Protein AF-A0A2T6B5C2-F1 (afdb_monomer_lite)

pLDDT: mean 83.32, std 17.22, range [39.81, 97.19]

Secondary structure (DSSP, 8-state):
-THHHHH-B-HHHHHHHHHHTT----HHHHHHHHHHHT--EEETTEEEB-HHHHHHHHHHHHHHHSTT----GGGG----

Foldseek 3Di:
DCCQVVFKDFLVVVQVVCVVVVHHDDSVRVVVLCVVQVQWDDDPPTIIHGPVSVVSSVVVVVLVPDPPPDPPVPPPDDDD

Organism: NCBI:txid1267769

Radius of gyration: 14.55 Å; chains: 1; bounding box: 35×31×36 Å

Sequence (80 aa):
MDQIVEGGRTPEGWCQLMAEQGIHLSARTLRQKARQYGAFYAMGQAMFLLPSHVEVILKFEAARRAPGYRRNPSATRSAH

Structure (mmCIF, N/CA/C/O backbone):
data_AF-A0A2T6B5C2-F1
#
_entry.id   AF-A0A2T6B5C2-F1
#
loop_
_atom_site.group_PDB
_atom_site.id
_atom_site.type_symbol
_atom_site.label_atom_id
_atom_site.label_alt_id
_atom_site.label_comp_id
_atom_site.label_asym_id
_atom_site.label_entity_id
_atom_site.label_seq_id
_atom_site.pdbx_PDB_ins_code
_atom_site.Cartn_x
_atom_site.Cartn_y
_atom_site.Cartn_z
_atom_site.occupancy
_atom_site.B_iso_or_equiv
_atom_site.auth_seq_id
_atom_site.auth_comp_id
_atom_site.auth_asym_id
_atom_site.auth_atom_id
_atom_site.pdbx_PDB_model_num
ATOM 1 N N . MET A 1 1 ? -2.434 -0.833 -21.520 1.00 47.69 1 MET A N 1
ATOM 2 C CA . MET A 1 1 ? -1.354 -0.236 -20.701 1.00 47.69 1 MET A CA 1
ATOM 3 C C . MET A 1 1 ? -1.840 0.957 -19.865 1.00 47.69 1 MET A C 1
ATOM 5 O O . MET A 1 1 ? -1.075 1.404 -19.024 1.00 47.69 1 MET A O 1
ATOM 9 N N . ASP A 1 2 ? -3.107 1.387 -19.983 1.00 54.41 2 ASP A N 1
ATOM 10 C CA . ASP A 1 2 ? -3.666 2.540 -19.240 1.00 54.41 2 ASP A CA 1
ATOM 11 C C . ASP A 1 2 ? -3.948 2.299 -17.745 1.00 54.41 2 ASP A C 1
ATOM 13 O O . ASP A 1 2 ? -3.915 3.228 -16.942 1.00 54.41 2 ASP A O 1
ATOM 17 N N . GLN A 1 3 ? -4.129 1.042 -17.322 1.00 58.69 3 GLN A N 1
ATOM 18 C CA . GLN A 1 3 ? -4.520 0.716 -15.938 1.00 58.69 3 GLN A CA 1
ATOM 19 C C . GLN A 1 3 ? -3.486 1.118 -14.871 1.00 58.69 3 GLN A C 1
ATOM 21 O O . GLN A 1 3 ? -3.840 1.275 -13.702 1.00 58.69 3 GLN A O 1
ATOM 26 N N . ILE A 1 4 ? -2.209 1.283 -15.241 1.00 60.75 4 ILE A N 1
ATOM 27 C CA . ILE A 1 4 ? -1.157 1.643 -14.277 1.00 60.75 4 ILE A CA 1
ATOM 28 C C . ILE A 1 4 ? -1.272 3.112 -13.858 1.00 60.75 4 ILE A C 1
ATOM 30 O O . ILE A 1 4 ? -1.081 3.429 -12.683 1.00 60.75 4 ILE A O 1
ATOM 34 N N . VAL A 1 5 ? -1.590 3.993 -14.809 1.00 62.03 5 VAL A N 1
ATOM 35 C CA . VAL A 1 5 ? -1.665 5.441 -14.578 1.00 62.03 5 VAL A CA 1
ATOM 36 C C . VAL A 1 5 ? -3.004 5.817 -13.944 1.00 62.03 5 VAL A C 1
ATOM 38 O O . VAL A 1 5 ? -3.030 6.649 -13.044 1.00 62.03 5 VAL A O 1
ATOM 41 N N . GLU A 1 6 ? -4.096 5.162 -14.34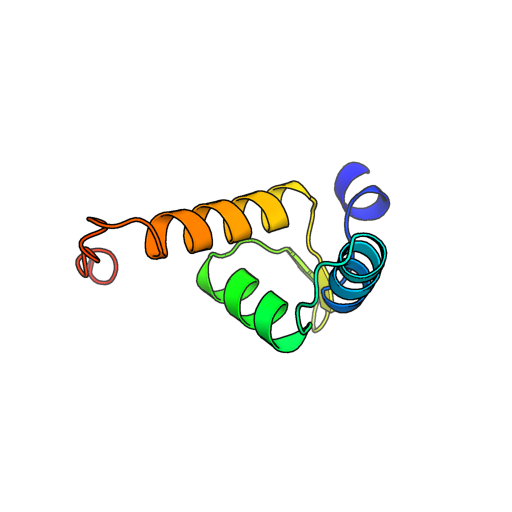3 1.00 69.00 6 GLU A N 1
ATOM 42 C CA . GLU A 1 6 ? -5.432 5.446 -13.802 1.00 69.00 6 GLU A CA 1
ATOM 43 C C . GLU A 1 6 ? -5.660 4.843 -12.408 1.00 69.00 6 GLU A C 1
ATOM 45 O O . GLU A 1 6 ? -6.333 5.441 -11.568 1.00 69.00 6 GLU A O 1
ATOM 50 N N . GLY A 1 7 ? -5.100 3.658 -12.138 1.00 78.25 7 GLY A N 1
ATOM 51 C CA . GLY A 1 7 ? -5.335 2.927 -10.888 1.00 78.25 7 GLY A CA 1
ATOM 52 C C . GLY A 1 7 ? -4.238 3.077 -9.836 1.00 78.25 7 GLY A C 1
ATOM 53 O O . GLY A 1 7 ? -4.447 2.743 -8.668 1.00 78.25 7 GLY A O 1
ATOM 54 N N . GLY A 1 8 ? -3.050 3.532 -10.229 1.00 88.12 8 GLY A N 1
ATOM 55 C CA . GLY A 1 8 ? -1.906 3.611 -9.336 1.00 88.12 8 GLY A CA 1
ATOM 56 C C . GLY A 1 8 ? -1.870 4.882 -8.495 1.00 88.12 8 GLY A C 1
ATOM 57 O O . GLY A 1 8 ? -2.248 5.963 -8.937 1.00 88.12 8 GLY A O 1
ATOM 58 N N . ARG A 1 9 ? -1.373 4.763 -7.262 1.00 94.44 9 ARG A N 1
ATOM 59 C CA . ARG A 1 9 ? -1.125 5.904 -6.370 1.00 94.44 9 ARG A CA 1
ATOM 60 C C . ARG A 1 9 ? 0.229 5.772 -5.691 1.00 94.44 9 ARG A C 1
ATOM 62 O O . ARG A 1 9 ? 0.750 4.669 -5.504 1.00 94.44 9 ARG A O 1
ATOM 69 N N . THR A 1 10 ? 0.790 6.901 -5.277 1.00 95.12 10 THR A N 1
ATOM 70 C CA . THR A 1 10 ? 1.966 6.923 -4.402 1.00 95.12 10 THR A CA 1
ATOM 71 C C . THR A 1 10 ? 1.622 6.353 -3.018 1.00 95.12 10 THR A C 1
ATOM 73 O O . THR A 1 10 ? 0.445 6.296 -2.648 1.00 95.12 10 THR A O 1
ATOM 76 N N . PRO A 1 11 ? 2.621 5.946 -2.213 1.00 96.19 11 PRO A N 1
ATOM 77 C CA . PRO A 1 11 ? 2.393 5.539 -0.829 1.00 96.19 11 PRO A CA 1
ATOM 78 C C . PRO A 1 11 ? 1.621 6.582 -0.009 1.00 96.19 11 PRO A C 1
ATOM 80 O O . PRO A 1 11 ? 0.719 6.217 0.733 1.00 96.19 11 PRO A O 1
ATOM 83 N N . GLU A 1 12 ? 1.924 7.870 -0.177 1.00 96.56 12 GLU A N 1
ATOM 84 C CA . GLU A 1 12 ? 1.178 8.977 0.433 1.00 96.56 12 GLU A CA 1
ATOM 85 C C . GLU A 1 12 ? -0.293 8.976 0.016 1.00 96.56 12 GLU A C 1
ATOM 87 O O . GLU A 1 12 ? -1.170 9.065 0.872 1.00 96.56 12 GLU A O 1
ATOM 92 N N . GLY A 1 13 ? -0.562 8.836 -1.286 1.00 95.56 13 GLY A N 1
ATOM 93 C CA . GLY A 1 13 ? -1.925 8.827 -1.812 1.00 95.56 13 GLY A CA 1
ATOM 94 C C . GLY A 1 13 ? -2.747 7.652 -1.282 1.00 95.56 13 GLY A C 1
ATOM 95 O O . GLY A 1 13 ? -3.930 7.808 -0.992 1.00 95.56 13 GLY A O 1
ATOM 96 N N . TRP A 1 14 ? -2.120 6.490 -1.093 1.00 95.50 14 TRP A N 1
ATOM 97 C CA . TRP A 1 14 ? -2.761 5.353 -0.431 1.00 95.50 14 TRP A CA 1
ATOM 98 C C . TRP A 1 14 ? -3.016 5.600 1.050 1.00 95.50 14 TRP A C 1
ATOM 100 O O . TRP A 1 14 ? -4.096 5.277 1.529 1.00 95.50 14 TRP A O 1
ATOM 110 N N . CYS A 1 15 ? -2.060 6.188 1.770 1.00 95.19 15 CYS A N 1
ATOM 111 C CA . CYS A 1 15 ? -2.251 6.545 3.174 1.00 95.19 15 CYS A CA 1
ATOM 112 C C . CYS A 1 15 ? -3.415 7.522 3.361 1.00 95.19 15 CYS A C 1
ATOM 114 O O . CYS A 1 15 ? -4.196 7.347 4.289 1.00 95.19 15 CYS A O 1
ATOM 116 N N . GLN A 1 16 ? -3.558 8.508 2.473 1.00 95.75 16 GLN A N 1
ATOM 117 C CA . GLN A 1 16 ? -4.684 9.440 2.499 1.00 95.75 16 GLN A CA 1
ATOM 118 C C . GLN A 1 16 ? -6.017 8.720 2.249 1.00 95.75 16 GLN A C 1
ATOM 120 O O . GLN A 1 16 ? -6.929 8.837 3.062 1.00 95.75 16 GLN A O 1
ATOM 125 N N . LEU A 1 17 ? -6.101 7.907 1.190 1.00 93.69 17 LEU A N 1
ATOM 126 C CA . LEU A 1 17 ? -7.309 7.141 0.859 1.00 93.69 17 LEU A CA 1
ATOM 127 C C . LEU A 1 17 ? -7.705 6.168 1.981 1.00 93.69 17 LEU A C 1
ATOM 129 O O . LEU A 1 17 ? -8.877 6.002 2.296 1.00 93.69 17 LEU A O 1
ATOM 133 N N . MET A 1 18 ? -6.726 5.522 2.612 1.00 93.06 18 MET A N 1
ATOM 134 C CA . MET A 1 18 ? -6.952 4.639 3.755 1.00 93.06 18 MET A CA 1
ATOM 135 C C . MET A 1 18 ? -7.412 5.411 4.995 1.00 93.06 18 MET A C 1
ATOM 137 O O . MET A 1 18 ? -8.296 4.939 5.708 1.00 93.06 18 MET A O 1
ATOM 141 N N . ALA A 1 19 ? -6.861 6.602 5.235 1.00 94.69 19 ALA A N 1
ATOM 142 C CA . ALA A 1 19 ? -7.254 7.444 6.359 1.00 94.69 19 ALA A CA 1
ATOM 143 C C . ALA A 1 19 ? -8.716 7.905 6.253 1.00 94.69 19 ALA A C 1
ATOM 145 O O . ALA A 1 19 ? -9.403 7.937 7.270 1.00 94.69 19 ALA A O 1
ATOM 146 N N . GLU A 1 20 ? -9.217 8.171 5.041 1.00 94.44 20 GLU A N 1
ATOM 147 C CA . GLU A 1 20 ? -10.642 8.457 4.788 1.00 94.44 20 GLU A CA 1
ATOM 148 C C . GLU A 1 20 ? -11.562 7.296 5.208 1.00 94.44 20 GLU A C 1
ATOM 150 O O . GLU A 1 20 ? -12.720 7.512 5.550 1.00 94.44 20 GLU A O 1
ATOM 155 N N . GLN A 1 21 ? -11.037 6.069 5.236 1.00 92.06 21 GLN A N 1
ATOM 156 C CA . GLN A 1 21 ? -11.732 4.857 5.683 1.00 92.06 21 GLN A CA 1
ATOM 157 C C . GLN A 1 21 ? -11.402 4.485 7.145 1.00 92.06 21 GLN A C 1
ATOM 159 O O . GLN A 1 21 ? -11.706 3.379 7.589 1.00 92.06 21 GLN A O 1
ATOM 164 N N . GLY A 1 22 ? -10.740 5.373 7.898 1.00 92.81 22 GLY A N 1
ATOM 165 C CA . GLY A 1 22 ? -10.334 5.142 9.292 1.00 92.81 22 GLY A CA 1
ATOM 166 C C . GLY A 1 22 ? -9.106 4.237 9.469 1.00 92.81 22 GLY A C 1
ATOM 167 O O . GLY A 1 22 ? -8.788 3.827 10.586 1.00 92.81 22 GLY A O 1
ATOM 168 N N . ILE A 1 23 ? -8.393 3.909 8.388 1.00 92.00 23 ILE A N 1
ATOM 169 C CA . ILE A 1 23 ? -7.193 3.067 8.420 1.00 92.00 23 ILE A CA 1
ATOM 170 C C . ILE A 1 23 ? -5.953 3.966 8.465 1.00 92.00 23 ILE A C 1
ATOM 172 O O . ILE A 1 23 ? -5.535 4.548 7.465 1.00 92.00 23 ILE A O 1
ATOM 176 N N . HIS A 1 24 ? -5.316 4.047 9.633 1.00 91.56 24 HIS A N 1
ATOM 177 C CA . HIS A 1 24 ? -4.117 4.862 9.826 1.00 91.56 24 HIS A CA 1
ATOM 178 C C . HIS A 1 24 ? -2.836 4.051 9.601 1.00 91.56 24 HIS A C 1
ATOM 180 O O . HIS A 1 24 ? -2.420 3.251 10.440 1.00 91.56 24 HIS A O 1
ATOM 186 N N . LEU A 1 25 ? -2.175 4.292 8.467 1.00 90.69 25 LEU A N 1
ATOM 187 C CA . LEU A 1 25 ? -0.881 3.704 8.120 1.00 90.69 25 LEU A CA 1
ATOM 188 C C . LEU A 1 25 ? 0.084 4.799 7.666 1.00 90.69 25 LEU A C 1
ATOM 190 O O . LEU A 1 25 ? -0.292 5.680 6.900 1.00 90.69 25 LEU A O 1
ATOM 194 N N . SER A 1 26 ? 1.350 4.728 8.088 1.00 95.56 26 SER A N 1
ATOM 195 C CA . SER A 1 26 ? 2.367 5.667 7.600 1.00 95.56 26 SER A CA 1
ATOM 196 C C . SER A 1 26 ? 2.880 5.279 6.209 1.00 95.56 26 SER A C 1
ATOM 198 O O . SER A 1 26 ? 3.117 4.099 5.924 1.00 95.56 26 SER A O 1
ATOM 200 N N . ALA A 1 27 ? 3.169 6.276 5.368 1.00 96.44 27 ALA A N 1
ATOM 201 C CA . ALA A 1 27 ? 3.753 6.050 4.045 1.00 96.44 27 ALA A CA 1
ATOM 202 C C . ALA A 1 27 ? 5.126 5.361 4.131 1.00 96.44 27 ALA A C 1
ATOM 204 O O . ALA A 1 27 ? 5.500 4.581 3.255 1.00 96.44 27 ALA A O 1
ATOM 205 N N . ARG A 1 28 ? 5.889 5.604 5.209 1.00 97.00 28 ARG A N 1
ATOM 206 C CA . ARG A 1 28 ? 7.144 4.891 5.498 1.00 97.00 28 ARG A CA 1
ATOM 207 C C . ARG A 1 28 ? 6.901 3.391 5.658 1.00 97.00 28 ARG A C 1
ATOM 209 O O . ARG A 1 28 ? 7.609 2.601 5.034 1.00 97.00 28 ARG A O 1
ATOM 216 N N . THR A 1 29 ? 5.911 3.007 6.463 1.00 95.38 29 THR A N 1
ATOM 217 C CA . THR A 1 29 ? 5.548 1.599 6.663 1.00 95.38 29 THR A CA 1
ATOM 218 C C . THR A 1 29 ? 5.118 0.980 5.342 1.00 95.38 29 THR A C 1
ATOM 220 O O . THR A 1 29 ? 5.631 -0.072 4.970 1.00 95.38 29 THR A O 1
ATOM 223 N N . LEU A 1 30 ? 4.249 1.658 4.592 1.00 95.69 30 LEU A N 1
ATOM 224 C CA . LEU A 1 30 ? 3.752 1.150 3.319 1.00 95.69 30 LEU A CA 1
ATOM 225 C C . LEU A 1 30 ? 4.887 0.926 2.306 1.00 95.69 30 LEU A C 1
ATOM 227 O O . LEU A 1 30 ? 4.993 -0.156 1.737 1.00 95.69 30 LEU A O 1
ATOM 231 N N . ARG A 1 31 ? 5.817 1.881 2.172 1.00 96.62 31 ARG A N 1
ATOM 232 C CA . ARG A 1 31 ? 7.040 1.720 1.362 1.00 96.62 31 ARG A CA 1
ATOM 233 C C . ARG A 1 31 ? 7.890 0.535 1.794 1.00 96.62 31 ARG A C 1
ATOM 235 O O . ARG A 1 31 ? 8.410 -0.189 0.948 1.00 96.62 31 ARG A O 1
ATOM 242 N N . GLN A 1 32 ? 8.096 0.373 3.100 1.00 97.19 32 GLN A N 1
ATOM 243 C CA . GLN A 1 32 ? 8.904 -0.721 3.629 1.00 97.19 32 GLN A CA 1
ATOM 244 C C . GLN A 1 32 ? 8.273 -2.068 3.271 1.00 97.19 32 GLN A C 1
ATOM 246 O O . GLN A 1 32 ? 8.979 -2.951 2.795 1.00 97.19 32 GLN A O 1
ATOM 251 N N . LYS A 1 33 ? 6.955 -2.213 3.449 1.00 95.88 33 LYS A N 1
ATOM 252 C CA . LYS A 1 33 ? 6.232 -3.452 3.138 1.00 95.88 33 LYS A CA 1
ATOM 253 C C . LYS A 1 33 ? 6.157 -3.727 1.641 1.00 95.88 33 LYS A C 1
ATOM 255 O O . LYS A 1 33 ? 6.411 -4.852 1.232 1.00 95.88 33 LYS A O 1
ATOM 260 N N . ALA A 1 34 ? 5.905 -2.703 0.831 1.00 96.31 34 ALA A N 1
ATOM 261 C CA . ALA A 1 34 ? 5.927 -2.815 -0.622 1.00 96.31 34 ALA A CA 1
ATOM 262 C C . ALA A 1 34 ? 7.276 -3.346 -1.129 1.00 96.31 34 ALA A C 1
ATOM 264 O O . ALA A 1 34 ? 7.309 -4.297 -1.904 1.00 96.31 34 ALA A O 1
ATOM 265 N N . ARG A 1 35 ? 8.396 -2.811 -0.615 1.00 96.19 35 ARG A N 1
ATOM 266 C CA . ARG A 1 35 ? 9.741 -3.333 -0.914 1.00 96.19 35 ARG A CA 1
ATOM 267 C C . ARG A 1 35 ? 9.946 -4.750 -0.392 1.00 96.19 35 ARG A C 1
ATOM 269 O O . ARG A 1 35 ? 10.484 -5.580 -1.110 1.00 96.19 35 ARG A O 1
ATOM 276 N N . GLN A 1 36 ? 9.504 -5.026 0.836 1.00 96.00 36 GLN A N 1
ATOM 277 C CA . GLN A 1 36 ? 9.643 -6.341 1.469 1.00 96.00 36 GLN A CA 1
ATOM 278 C C . GLN A 1 36 ? 8.955 -7.452 0.658 1.00 96.00 36 GLN A C 1
ATOM 280 O O . GLN A 1 36 ? 9.449 -8.574 0.637 1.00 96.00 36 GLN A O 1
ATOM 285 N N . TYR A 1 37 ? 7.826 -7.144 0.014 1.00 94.75 37 TYR A N 1
ATOM 286 C CA . TYR A 1 37 ? 7.018 -8.106 -0.741 1.00 94.75 37 TYR A CA 1
ATOM 287 C C . TYR A 1 37 ? 7.156 -7.981 -2.263 1.00 94.75 37 TYR A C 1
ATOM 289 O O . TYR A 1 37 ? 6.481 -8.705 -2.985 1.00 94.75 37 TYR A O 1
ATOM 297 N N . GLY A 1 38 ? 7.997 -7.068 -2.763 1.00 95.31 38 GLY A N 1
ATOM 298 C CA . GLY A 1 38 ? 8.142 -6.821 -4.203 1.00 95.31 38 GLY A CA 1
ATOM 299 C C . GLY A 1 38 ? 6.867 -6.302 -4.883 1.00 95.31 38 GLY A C 1
ATOM 300 O O . GLY A 1 38 ? 6.732 -6.414 -6.095 1.00 95.31 38 GLY A O 1
ATOM 301 N N . ALA A 1 39 ? 5.922 -5.749 -4.117 1.00 95.88 39 ALA A N 1
ATOM 302 C CA . ALA A 1 39 ? 4.601 -5.344 -4.589 1.00 95.88 39 ALA A CA 1
ATOM 303 C C . ALA A 1 39 ? 4.564 -3.833 -4.864 1.00 95.88 39 ALA A C 1
ATOM 305 O O . ALA A 1 39 ? 4.000 -3.068 -4.084 1.00 95.88 39 ALA A O 1
ATOM 306 N N . PHE A 1 40 ? 5.238 -3.387 -5.926 1.00 95.94 40 PHE A N 1
ATOM 307 C CA . PHE A 1 40 ? 5.236 -1.991 -6.379 1.00 95.94 40 PHE A CA 1
ATOM 308 C C . PHE A 1 40 ? 5.794 -1.848 -7.796 1.00 95.94 40 PHE A C 1
ATOM 310 O O . PHE A 1 40 ? 6.539 -2.702 -8.270 1.00 95.94 40 PHE A O 1
ATOM 317 N N . TYR A 1 41 ? 5.503 -0.711 -8.428 1.00 93.75 41 TYR A N 1
ATOM 318 C CA . TYR A 1 41 ? 6.269 -0.214 -9.568 1.00 93.75 41 TYR A CA 1
ATOM 319 C C . TYR A 1 41 ? 7.193 0.920 -9.134 1.00 93.75 41 TYR A C 1
ATOM 321 O O . TYR A 1 41 ? 6.826 1.759 -8.306 1.00 93.75 41 TYR A O 1
ATOM 329 N N . ALA A 1 42 ? 8.396 0.945 -9.703 1.00 92.06 42 ALA A N 1
ATOM 330 C CA . ALA A 1 42 ? 9.362 2.018 -9.520 1.00 92.06 42 ALA A CA 1
ATOM 331 C C . ALA A 1 42 ? 9.466 2.854 -10.794 1.00 92.06 42 ALA A C 1
ATOM 333 O O . ALA A 1 42 ? 9.533 2.309 -11.894 1.00 92.06 42 ALA A O 1
ATOM 334 N N . MET A 1 43 ? 9.541 4.170 -10.630 1.00 87.38 43 MET A N 1
ATOM 335 C CA . MET A 1 43 ? 9.866 5.109 -11.699 1.00 87.38 43 MET A CA 1
ATOM 336 C C . MET A 1 43 ? 10.892 6.105 -11.156 1.00 87.38 43 MET A C 1
ATOM 338 O O . MET A 1 43 ? 10.550 7.076 -10.482 1.00 87.38 43 MET A O 1
ATOM 342 N N . GLY A 1 44 ? 12.177 5.817 -11.372 1.00 88.31 44 GLY A N 1
ATOM 343 C CA . GLY A 1 44 ? 13.265 6.549 -10.720 1.00 88.31 44 GLY A CA 1
ATOM 344 C C . GLY A 1 44 ? 13.161 6.458 -9.193 1.00 88.31 44 GLY A C 1
ATOM 345 O O . GLY A 1 44 ? 13.172 5.368 -8.627 1.00 88.31 44 GLY A O 1
ATOM 346 N N . GLN A 1 45 ? 13.038 7.610 -8.528 1.00 86.25 45 GLN A N 1
ATOM 347 C CA . GLN A 1 45 ? 12.839 7.692 -7.072 1.00 86.25 45 GLN A CA 1
ATOM 348 C C . GLN A 1 45 ? 11.365 7.542 -6.654 1.00 86.25 45 GLN A C 1
ATOM 350 O O . GLN A 1 45 ? 11.070 7.382 -5.466 1.00 86.25 45 GLN A O 1
ATOM 355 N N . ALA A 1 46 ? 10.432 7.597 -7.608 1.00 89.50 46 ALA A N 1
ATOM 356 C CA . ALA A 1 46 ? 9.010 7.468 -7.335 1.00 89.50 46 ALA A CA 1
ATOM 357 C C . ALA A 1 46 ? 8.599 5.995 -7.207 1.00 89.50 46 ALA A C 1
ATOM 359 O O . ALA A 1 46 ? 9.092 5.113 -7.913 1.00 89.50 46 ALA A O 1
ATOM 360 N N . MET A 1 47 ? 7.658 5.744 -6.299 1.00 94.19 47 MET A N 1
ATOM 361 C CA . MET A 1 47 ? 7.026 4.444 -6.093 1.00 94.19 47 MET A CA 1
ATOM 362 C C . MET A 1 47 ? 5.537 4.571 -6.382 1.00 94.19 47 MET A C 1
ATOM 364 O O . MET A 1 47 ? 4.890 5.495 -5.887 1.00 94.19 47 MET A O 1
ATOM 368 N N . PHE A 1 48 ? 5.005 3.612 -7.130 1.00 94.31 48 PHE A N 1
ATOM 369 C CA . PHE A 1 48 ? 3.595 3.516 -7.469 1.00 94.31 48 PHE A CA 1
ATOM 370 C C . PHE A 1 48 ? 3.032 2.172 -7.011 1.00 94.31 48 PHE A C 1
ATOM 372 O O . PHE A 1 48 ? 3.623 1.110 -7.221 1.00 94.31 48 PHE A O 1
ATOM 379 N N . LEU A 1 49 ? 1.876 2.223 -6.365 1.00 95.00 49 LEU A N 1
ATOM 380 C CA . LEU A 1 49 ? 1.164 1.066 -5.849 1.00 95.00 49 LEU A CA 1
ATOM 381 C C . LEU A 1 49 ? -0.188 0.979 -6.544 1.00 95.00 49 LEU A C 1
ATOM 383 O O . LEU A 1 49 ? -0.955 1.942 -6.532 1.00 95.00 49 LEU A O 1
ATOM 387 N N . LEU A 1 50 ? -0.471 -0.180 -7.129 1.00 94.19 50 LEU A N 1
ATOM 388 C CA . LEU A 1 50 ? -1.799 -0.531 -7.610 1.00 94.19 50 LEU A CA 1
ATOM 389 C C . LEU A 1 50 ? -2.639 -1.112 -6.465 1.00 94.19 50 LEU A C 1
ATOM 391 O O . LEU A 1 50 ? -2.066 -1.598 -5.483 1.00 94.19 50 LEU A O 1
ATOM 395 N N . PRO A 1 51 ? -3.975 -1.162 -6.604 1.00 92.94 51 PRO A N 1
ATOM 396 C CA . PRO A 1 51 ? -4.833 -1.843 -5.639 1.00 92.94 51 PRO A CA 1
ATOM 397 C C . PRO A 1 51 ? -4.407 -3.299 -5.401 1.00 92.94 51 PRO A C 1
ATOM 399 O O . PRO A 1 51 ? -4.335 -3.743 -4.258 1.00 92.94 51 PRO A O 1
ATOM 402 N N . SER A 1 52 ? -4.005 -4.010 -6.461 1.00 93.69 52 SER A N 1
ATOM 403 C CA . SER A 1 52 ? -3.488 -5.383 -6.374 1.00 93.69 52 SER A CA 1
ATOM 404 C C . SER A 1 52 ? -2.210 -5.491 -5.534 1.00 93.69 52 SER A C 1
ATOM 406 O O . SER A 1 52 ? -2.039 -6.449 -4.784 1.00 93.69 52 SER A O 1
ATOM 408 N N . HIS A 1 53 ? -1.320 -4.496 -5.590 1.00 95.50 53 HIS A N 1
ATOM 409 C CA . HIS A 1 53 ? -0.124 -4.459 -4.747 1.00 95.50 53 HIS A CA 1
ATOM 410 C C . HIS A 1 53 ? -0.478 -4.294 -3.268 1.00 95.50 53 HIS A C 1
ATOM 412 O O . HIS A 1 53 ? 0.088 -4.971 -2.409 1.00 95.50 53 HIS A O 1
ATOM 418 N N . VAL A 1 54 ? -1.434 -3.413 -2.967 1.00 93.38 54 VAL A N 1
ATOM 419 C CA . VAL A 1 54 ? -1.924 -3.201 -1.601 1.00 93.38 54 VAL A CA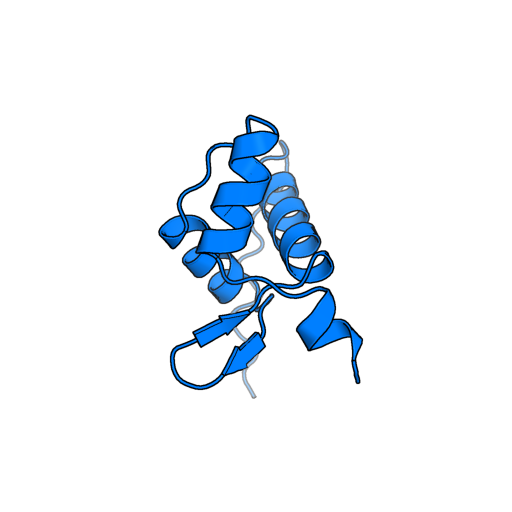 1
ATOM 420 C C . VAL A 1 54 ? -2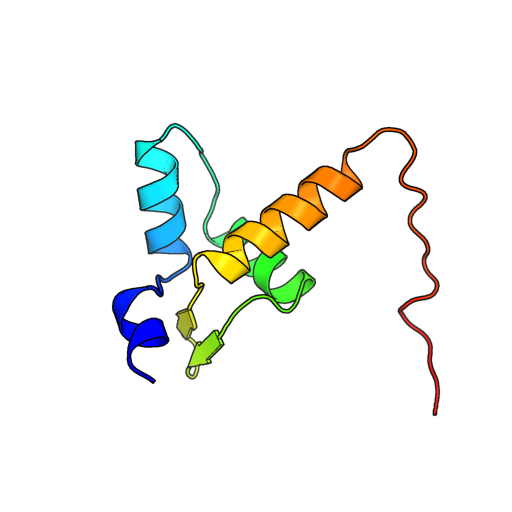.568 -4.472 -1.056 1.00 93.38 54 VAL A C 1
ATOM 422 O O . VAL A 1 54 ? -2.271 -4.872 0.069 1.00 93.38 54 VAL A O 1
ATOM 425 N N . GLU A 1 55 ? -3.383 -5.152 -1.861 1.00 93.75 55 GLU A N 1
ATOM 426 C CA . GLU A 1 55 ? -3.998 -6.425 -1.489 1.00 93.75 55 GLU A CA 1
ATOM 427 C C . GLU A 1 55 ? -2.946 -7.489 -1.141 1.00 93.75 55 GLU A C 1
ATOM 429 O O . GLU A 1 55 ? -3.053 -8.153 -0.107 1.00 93.75 55 GLU A O 1
ATOM 434 N N . VAL A 1 56 ? -1.891 -7.616 -1.954 1.00 95.06 56 VAL A N 1
ATOM 435 C CA . VAL A 1 56 ? -0.763 -8.519 -1.682 1.00 95.06 56 VAL A CA 1
ATOM 436 C C . VAL A 1 56 ? -0.106 -8.190 -0.338 1.00 95.06 56 VAL A C 1
ATOM 438 O O . VAL A 1 56 ? 0.090 -9.086 0.485 1.00 95.06 56 VAL A O 1
ATOM 441 N N . ILE A 1 57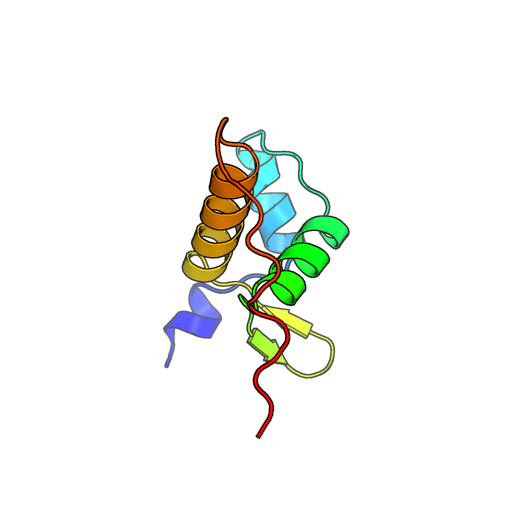 ? 0.185 -6.911 -0.077 1.00 94.81 57 ILE A N 1
ATOM 442 C CA . ILE A 1 57 ? 0.785 -6.465 1.190 1.00 94.81 57 ILE A CA 1
ATOM 443 C C . ILE A 1 57 ? -0.103 -6.854 2.381 1.00 94.81 57 ILE A C 1
ATOM 445 O O . ILE A 1 57 ? 0.395 -7.413 3.362 1.00 94.81 57 ILE A O 1
ATOM 449 N N . LEU A 1 58 ? -1.410 -6.594 2.296 1.00 92.25 58 LEU A N 1
ATOM 450 C CA . LEU A 1 58 ? -2.362 -6.902 3.364 1.00 92.25 58 LEU A CA 1
ATOM 451 C C . LEU A 1 58 ? -2.477 -8.410 3.612 1.00 92.25 58 LEU A C 1
ATOM 453 O O . LEU A 1 58 ? -2.432 -8.835 4.767 1.00 92.25 58 LEU A O 1
ATOM 457 N N . LYS A 1 59 ? -2.551 -9.227 2.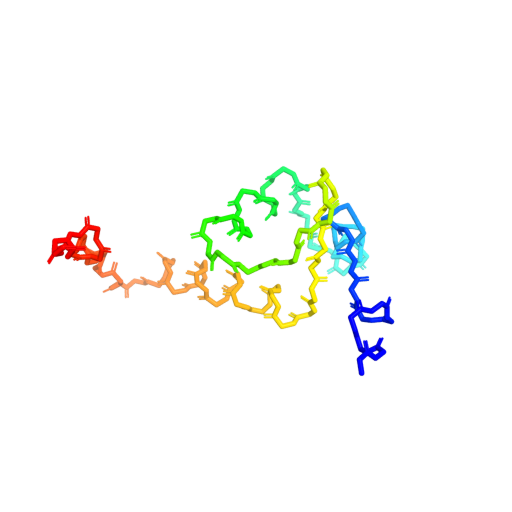552 1.00 93.12 59 LYS A N 1
ATOM 458 C CA . LYS A 1 59 ? -2.589 -10.696 2.661 1.00 93.12 59 LYS A CA 1
ATOM 459 C C . LYS A 1 59 ? -1.351 -11.241 3.368 1.00 93.12 59 LYS A C 1
ATOM 461 O O . LYS A 1 59 ? -1.481 -12.063 4.274 1.00 93.12 59 LYS A O 1
ATOM 466 N N . PHE A 1 60 ? -0.159 -10.759 3.012 1.00 92.19 60 PHE A N 1
ATOM 467 C CA . PHE A 1 60 ? 1.074 -11.187 3.672 1.00 92.19 60 PHE A CA 1
ATOM 468 C C . PHE A 1 60 ? 1.138 -10.761 5.143 1.00 92.19 60 PHE A C 1
ATOM 470 O O . PHE A 1 60 ? 1.537 -11.559 5.990 1.00 92.19 60 PHE A O 1
ATOM 477 N N . GLU A 1 61 ? 0.736 -9.534 5.484 1.00 92.00 61 GLU A N 1
ATOM 478 C CA . GLU A 1 61 ? 0.708 -9.097 6.887 1.00 92.00 61 GLU A CA 1
ATOM 479 C C . GLU A 1 61 ? -0.332 -9.871 7.714 1.00 92.00 61 GLU A C 1
ATOM 481 O O . GLU A 1 61 ? -0.037 -10.259 8.846 1.00 92.00 61 GLU A O 1
ATOM 486 N N . ALA A 1 62 ? -1.506 -10.161 7.146 1.00 89.44 62 ALA A N 1
ATOM 487 C CA . ALA A 1 62 ? -2.531 -10.977 7.792 1.00 89.44 62 ALA A CA 1
ATOM 488 C C . ALA A 1 62 ? -2.034 -12.410 8.043 1.00 89.44 62 ALA A C 1
ATOM 490 O O . ALA A 1 62 ? -2.119 -12.902 9.170 1.00 89.44 62 ALA A O 1
ATOM 491 N N . ALA A 1 63 ? -1.425 -13.047 7.035 1.00 88.31 63 ALA A N 1
ATOM 492 C CA . ALA A 1 63 ? -0.848 -14.385 7.161 1.00 88.31 63 ALA A CA 1
ATOM 493 C C . ALA A 1 63 ? 0.239 -14.449 8.247 1.00 88.31 63 ALA A C 1
ATOM 495 O O . ALA A 1 63 ? 0.299 -15.408 9.010 1.00 88.31 63 ALA A O 1
ATOM 496 N N . ARG A 1 64 ? 1.060 -13.400 8.382 1.00 83.56 64 ARG A N 1
ATOM 497 C CA . ARG A 1 64 ? 2.088 -13.316 9.433 1.00 83.56 64 ARG A CA 1
ATOM 498 C C . ARG A 1 64 ? 1.523 -13.186 10.847 1.00 83.56 64 ARG A C 1
ATOM 500 O O . ARG A 1 64 ? 2.242 -13.501 11.793 1.00 83.56 64 ARG A O 1
ATOM 507 N N . ARG A 1 65 ? 0.299 -12.676 11.001 1.00 78.44 65 ARG A N 1
ATOM 508 C CA . ARG A 1 65 ? -0.354 -12.464 12.302 1.00 78.44 65 ARG A CA 1
ATOM 509 C C . ARG A 1 65 ? -1.259 -13.630 12.713 1.00 78.44 65 ARG A C 1
ATOM 511 O O . ARG A 1 65 ? -1.674 -13.682 13.868 1.00 78.44 65 ARG A O 1
ATOM 518 N N . ALA A 1 66 ? -1.543 -14.564 11.804 1.00 74.62 66 ALA A N 1
ATOM 519 C CA . ALA A 1 66 ? -2.342 -15.748 12.090 1.00 74.62 66 ALA A CA 1
ATOM 520 C C . ALA A 1 66 ? -1.633 -16.677 13.106 1.00 74.62 66 ALA A C 1
ATOM 522 O O . ALA A 1 66 ? -0.447 -16.987 12.926 1.00 74.62 66 ALA A O 1
ATOM 523 N N . PRO A 1 67 ? -2.329 -17.161 14.156 1.00 62.59 67 PRO A N 1
ATOM 524 C CA . PRO A 1 67 ? -1.781 -18.160 15.069 1.00 62.59 67 PRO A CA 1
ATOM 525 C C . PRO A 1 67 ? -1.438 -19.433 14.283 1.00 62.59 67 PRO A C 1
ATOM 527 O O . PRO A 1 67 ? -2.317 -20.055 13.698 1.00 62.59 67 PRO A O 1
ATOM 530 N N . GLY A 1 68 ? -0.155 -19.803 14.236 1.00 67.50 68 GLY A N 1
ATOM 531 C CA . GLY A 1 68 ? 0.316 -21.009 13.541 1.00 67.50 68 GLY A CA 1
ATOM 532 C C . GLY A 1 68 ? 1.154 -20.780 12.277 1.00 67.50 68 GLY A C 1
ATOM 533 O O . GLY A 1 68 ? 1.692 -21.751 11.746 1.00 67.50 68 GLY A O 1
ATOM 534 N N . TYR A 1 69 ? 1.360 -19.535 11.820 1.00 58.56 69 TYR A N 1
ATOM 535 C CA . TYR A 1 69 ? 2.336 -19.263 10.755 1.00 58.56 69 TYR A CA 1
ATOM 536 C C . TYR A 1 69 ? 3.767 -19.465 11.279 1.00 58.56 69 TYR A C 1
ATOM 538 O O . TYR A 1 69 ? 4.412 -18.545 11.790 1.00 58.56 69 TYR A O 1
ATOM 546 N N . ARG A 1 70 ? 4.296 -20.691 11.160 1.00 58.34 70 ARG A N 1
ATOM 547 C CA . ARG A 1 70 ? 5.739 -20.927 11.278 1.00 58.34 70 ARG A CA 1
ATOM 548 C C . ARG A 1 70 ? 6.411 -20.157 10.145 1.00 58.34 70 ARG A C 1
ATOM 550 O O . ARG A 1 70 ? 6.274 -20.524 8.981 1.00 58.34 70 ARG A O 1
ATOM 557 N N . ARG A 1 71 ? 7.156 -19.097 10.481 1.00 56.12 71 ARG A N 1
ATOM 558 C CA . ARG A 1 71 ? 8.152 -18.514 9.571 1.00 56.12 71 ARG A CA 1
ATOM 559 C C . ARG A 1 71 ? 8.990 -19.674 9.036 1.00 56.12 71 ARG A C 1
ATOM 561 O O . ARG A 1 71 ? 9.691 -20.297 9.824 1.00 56.12 71 ARG A O 1
ATOM 568 N N . ASN A 1 72 ? 8.903 -19.971 7.742 1.00 54.91 72 ASN A N 1
ATOM 569 C CA . ASN A 1 72 ? 9.819 -20.899 7.094 1.00 54.91 72 ASN A CA 1
ATOM 570 C C . ASN A 1 72 ? 11.009 -20.068 6.579 1.00 54.91 72 ASN A C 1
ATOM 572 O O . ASN A 1 72 ? 10.841 -19.322 5.613 1.00 54.91 72 ASN A O 1
ATOM 576 N N . PRO A 1 73 ? 12.182 -20.085 7.239 1.00 53.16 73 PRO A N 1
ATOM 577 C CA . PRO A 1 73 ? 13.325 -19.252 6.857 1.00 53.16 73 PRO A CA 1
ATOM 578 C C . PRO A 1 73 ? 14.057 -19.746 5.592 1.00 53.16 73 PRO A C 1
ATOM 580 O O . PRO A 1 73 ? 15.094 -19.200 5.231 1.00 53.16 73 PRO A O 1
ATOM 583 N N . SER A 1 74 ? 13.541 -20.759 4.896 1.00 55.00 74 SER A N 1
ATOM 584 C CA . SER A 1 74 ? 14.207 -21.421 3.767 1.00 55.00 74 SER A CA 1
ATOM 585 C C . SER A 1 74 ? 14.124 -20.689 2.421 1.00 55.00 74 SER A C 1
ATOM 587 O O . SER A 1 74 ? 14.758 -21.124 1.467 1.00 55.00 74 SER A O 1
ATOM 589 N N . ALA A 1 75 ? 13.436 -19.548 2.315 1.00 53.91 75 ALA A N 1
ATOM 590 C CA . ALA A 1 75 ? 13.328 -18.812 1.048 1.00 53.91 75 ALA A CA 1
ATOM 591 C C . ALA A 1 75 ? 14.536 -17.902 0.716 1.00 53.91 75 ALA A C 1
ATOM 593 O O . ALA A 1 75 ? 14.496 -17.180 -0.275 1.00 53.91 75 ALA A O 1
ATOM 594 N N . THR A 1 76 ? 15.613 -17.902 1.515 1.00 55.78 76 THR A N 1
ATOM 595 C CA . THR A 1 76 ? 16.794 -17.034 1.285 1.00 55.78 76 THR A CA 1
ATOM 596 C C . THR A 1 76 ? 18.045 -17.794 0.829 1.00 55.78 76 THR A C 1
ATOM 598 O O . THR A 1 76 ? 19.140 -17.240 0.853 1.00 55.78 76 THR A O 1
ATOM 601 N N . ARG A 1 77 ? 17.942 -19.053 0.373 1.00 50.81 77 ARG A N 1
ATOM 602 C CA . ARG A 1 77 ? 19.120 -19.738 -0.188 1.00 50.81 77 ARG A CA 1
ATOM 603 C C . ARG A 1 77 ? 18.800 -20.839 -1.211 1.00 50.81 77 ARG A C 1
ATOM 605 O O . ARG A 1 77 ? 18.897 -22.018 -0.908 1.00 50.81 77 ARG A O 1
ATOM 612 N N . SER A 1 78 ? 18.519 -20.421 -2.440 1.00 39.81 78 SER A N 1
ATOM 613 C CA . SER A 1 78 ? 19.050 -21.060 -3.658 1.00 39.81 78 SER A CA 1
ATOM 614 C C . SER A 1 78 ? 19.942 -19.976 -4.276 1.00 39.81 78 SER A C 1
ATOM 616 O O . SER A 1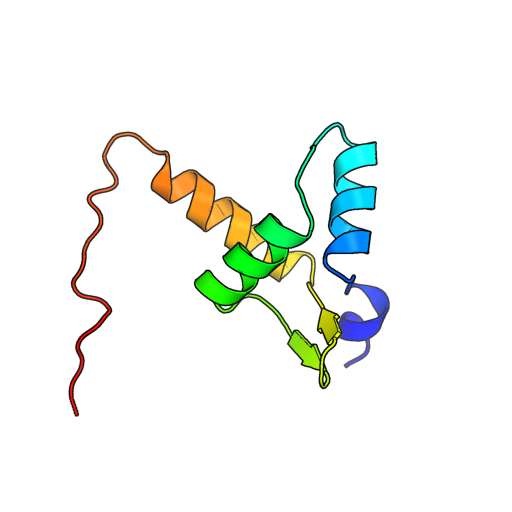 78 ? 19.419 -18.934 -4.638 1.00 39.81 78 SER A O 1
ATOM 618 N N . ALA A 1 79 ? 21.278 -19.988 -4.237 1.00 41.91 79 ALA A N 1
ATOM 619 C CA . ALA A 1 79 ? 22.211 -21.054 -4.593 1.00 41.91 79 ALA A CA 1
ATOM 620 C C . ALA A 1 79 ? 21.819 -21.711 -5.921 1.00 41.91 79 ALA A C 1
ATOM 622 O O . ALA A 1 79 ? 21.233 -22.789 -5.924 1.00 41.91 79 ALA A O 1
ATOM 623 N N . HIS A 1 80 ? 22.085 -21.003 -7.019 1.00 40.78 80 HIS A N 1
ATOM 624 C CA . HIS A 1 80 ? 23.029 -21.450 -8.042 1.00 40.78 80 HIS A CA 1
ATOM 625 C C . HIS A 1 80 ? 23.650 -20.242 -8.743 1.00 40.78 80 HIS A C 1
ATOM 627 O O . HIS A 1 80 ? 22.916 -19.248 -8.938 1.00 40.78 80 HIS A O 1
#